Protein AF-A0A662Q078-F1 (afdb_monomer_lite)

Sequence (50 aa):
MNDIRAKYRFVVELDIDSANRLAEMAKKRGVSKSAMVRFLVNEYYERKFK

pLDDT: mean 88.84, std 14.3, range [43.75, 98.56]

Structure (mmCIF, N/CA/C/O backbone):
data_AF-A0A662Q078-F1
#
_entry.id   AF-A0A662Q078-F1
#
loop_
_atom_site.group_PDB
_atom_site.id
_atom_site.type_symbol
_atom_site.label_atom_id
_atom_site.label_alt_id
_atom_site.label_comp_id
_atom_site.label_asym_id
_atom_site.label_entity_id
_atom_site.label_seq_id
_atom_site.pdbx_PDB_ins_code
_atom_site.Cartn_x
_atom_site.Cartn_y
_atom_site.Cartn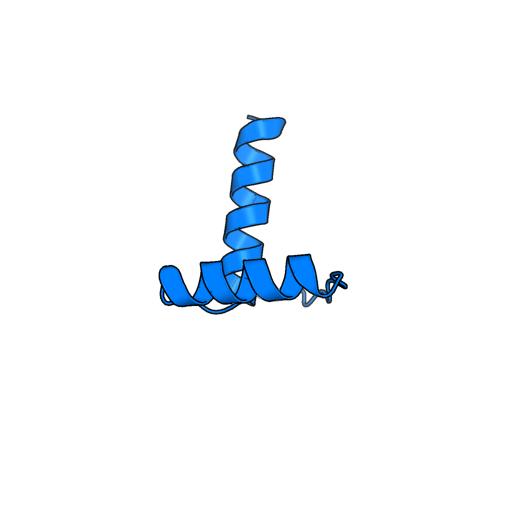_z
_atom_site.occupancy
_atom_site.B_iso_or_equiv
_atom_site.auth_seq_id
_atom_site.auth_comp_id
_atom_site.auth_asym_id
_atom_site.auth_atom_id
_atom_site.pdbx_PDB_model_num
ATOM 1 N N . MET A 1 1 ? -20.544 -24.258 12.056 1.00 43.75 1 MET A N 1
ATOM 2 C CA . MET A 1 1 ? -20.575 -23.500 10.788 1.00 43.75 1 MET A CA 1
ATOM 3 C C . MET A 1 1 ? -19.127 -23.214 10.416 1.00 43.75 1 MET A C 1
ATOM 5 O O . MET A 1 1 ? -18.498 -22.405 11.083 1.00 43.75 1 MET A O 1
ATOM 9 N N . ASN A 1 2 ? -18.548 -23.969 9.480 1.00 50.09 2 ASN A N 1
ATOM 10 C CA . ASN A 1 2 ? -17.182 -23.710 9.018 1.00 50.09 2 ASN A CA 1
ATOM 11 C C . ASN A 1 2 ? -17.251 -22.579 7.993 1.00 50.09 2 ASN A C 1
ATOM 13 O O . ASN A 1 2 ? -17.648 -22.815 6.855 1.00 50.09 2 ASN A O 1
ATOM 17 N N . ASP A 1 3 ? -16.908 -21.359 8.404 1.00 54.09 3 ASP A N 1
ATOM 18 C CA . ASP A 1 3 ? -16.730 -20.246 7.473 1.00 54.09 3 ASP A CA 1
ATOM 19 C C . ASP A 1 3 ? -15.574 -20.583 6.528 1.00 54.09 3 ASP A C 1
ATOM 21 O O . ASP A 1 3 ? -14.395 -20.526 6.897 1.00 54.09 3 ASP A O 1
ATOM 25 N N . ILE A 1 4 ? -15.902 -20.949 5.289 1.00 58.22 4 ILE A N 1
ATOM 26 C CA . ILE A 1 4 ? -14.922 -21.050 4.212 1.00 58.22 4 ILE A CA 1
ATOM 27 C C . ILE A 1 4 ? -14.473 -19.619 3.906 1.00 58.22 4 ILE A C 1
ATOM 29 O O . ILE A 1 4 ? -15.060 -18.913 3.089 1.00 58.22 4 ILE A O 1
ATOM 33 N N . ARG A 1 5 ? -13.418 -19.157 4.585 1.00 61.84 5 ARG A N 1
ATOM 34 C CA . ARG A 1 5 ? -12.734 -17.909 4.233 1.00 61.84 5 ARG A CA 1
ATOM 35 C C . ARG A 1 5 ? -12.010 -18.112 2.907 1.00 61.84 5 ARG A C 1
ATOM 37 O O . ARG A 1 5 ? -10.848 -18.519 2.886 1.00 61.84 5 ARG A O 1
ATOM 44 N N . ALA A 1 6 ? -12.690 -17.820 1.804 1.00 62.78 6 ALA A N 1
ATOM 45 C CA . ALA A 1 6 ? -12.063 -17.750 0.493 1.00 62.78 6 ALA A CA 1
ATOM 46 C C . ALA A 1 6 ? -10.968 -16.669 0.521 1.00 62.78 6 ALA A C 1
ATOM 48 O O . ALA A 1 6 ? -11.242 -15.474 0.640 1.00 62.78 6 ALA A O 1
ATOM 49 N N . LYS A 1 7 ? -9.702 -17.091 0.459 1.00 67.50 7 LYS A N 1
ATOM 50 C CA . LYS A 1 7 ? -8.567 -16.184 0.271 1.00 67.50 7 LYS A CA 1
ATOM 51 C C . LYS A 1 7 ? -8.309 -16.056 -1.224 1.00 67.50 7 LYS A C 1
ATOM 53 O O . LYS A 1 7 ? -7.676 -16.924 -1.816 1.00 67.50 7 LYS A O 1
ATOM 58 N N . TYR A 1 8 ? -8.769 -14.963 -1.819 1.00 72.75 8 TYR A N 1
ATOM 59 C CA . TYR A 1 8 ? -8.386 -14.612 -3.182 1.00 72.75 8 TYR A CA 1
ATOM 60 C C . TYR A 1 8 ? -6.948 -14.084 -3.188 1.00 72.75 8 TYR A C 1
ATOM 62 O O . TYR A 1 8 ? -6.590 -13.207 -2.397 1.00 72.75 8 TYR A O 1
ATOM 70 N N . ARG A 1 9 ? -6.109 -14.643 -4.064 1.00 80.81 9 ARG A N 1
ATOM 71 C CA . ARG A 1 9 ? -4.745 -14.169 -4.309 1.00 80.81 9 ARG A CA 1
ATOM 72 C C . ARG A 1 9 ? -4.734 -13.447 -5.646 1.00 80.81 9 ARG A C 1
ATOM 74 O O . ARG A 1 9 ? -5.037 -14.052 -6.665 1.00 80.81 9 ARG A O 1
ATOM 81 N N . PHE A 1 10 ? -4.362 -12.178 -5.626 1.00 81.00 10 PHE A N 1
ATOM 82 C CA . PHE A 1 10 ? -4.125 -11.387 -6.825 1.00 81.00 10 PHE A CA 1
ATOM 83 C C . PHE A 1 10 ? -2.650 -10.990 -6.884 1.00 81.00 10 PHE A C 1
ATOM 85 O O . PHE A 1 10 ? -1.988 -10.842 -5.850 1.00 81.00 10 PHE A O 1
ATOM 92 N N . VAL A 1 11 ? -2.137 -10.861 -8.103 1.00 86.94 11 VAL A N 1
ATOM 93 C CA . VAL A 1 11 ? -0.814 -10.309 -8.392 1.00 86.94 11 VAL A CA 1
ATOM 94 C C . VAL A 1 11 ? -1.035 -8.897 -8.915 1.00 86.94 11 VAL A C 1
ATOM 96 O O . VAL A 1 11 ? -1.934 -8.677 -9.720 1.00 86.94 11 VAL A O 1
ATOM 99 N N . VAL A 1 12 ? -0.250 -7.947 -8.414 1.00 85.94 12 VAL A N 1
ATOM 100 C CA . VAL A 1 12 ? -0.248 -6.568 -8.904 1.00 85.94 12 VAL A CA 1
ATOM 101 C C . VAL A 1 12 ? 1.127 -6.311 -9.485 1.00 85.94 12 VAL A C 1
ATOM 103 O O . VAL A 1 12 ? 2.129 -6.489 -8.789 1.00 85.94 12 VAL A O 1
ATOM 106 N N . GLU A 1 13 ? 1.160 -5.909 -10.747 1.00 94.06 13 GLU A N 1
ATOM 107 C CA . GLU A 1 13 ? 2.373 -5.424 -11.389 1.00 94.06 13 GLU A CA 1
ATOM 108 C C . GLU A 1 13 ? 2.532 -3.938 -11.080 1.00 94.06 13 GLU A C 1
ATOM 110 O O . GLU A 1 13 ? 1.585 -3.159 -11.183 1.00 94.06 13 GLU A O 1
ATOM 115 N N . LEU A 1 14 ? 3.731 -3.566 -10.644 1.00 94.69 14 LEU A N 1
ATOM 116 C CA . LEU A 1 14 ? 4.107 -2.196 -10.333 1.00 94.69 14 LEU A CA 1
ATOM 117 C C . LEU A 1 14 ? 5.382 -1.874 -11.099 1.00 94.69 14 LEU A C 1
ATOM 119 O O . LEU A 1 14 ? 6.258 -2.731 -11.232 1.00 94.69 14 LEU A O 1
ATOM 123 N N . ASP A 1 15 ? 5.503 -0.627 -11.541 1.00 97.94 15 ASP A N 1
ATOM 124 C CA . ASP A 1 15 ? 6.792 -0.101 -11.966 1.00 97.94 15 ASP A CA 1
ATOM 125 C C . ASP A 1 15 ? 7.790 -0.104 -10.793 1.00 97.94 15 ASP A C 1
ATOM 127 O O . ASP A 1 15 ? 7.423 -0.227 -9.615 1.00 97.94 15 ASP A O 1
ATOM 131 N N . ILE A 1 16 ? 9.077 0.010 -11.123 1.00 97.44 16 ILE A N 1
ATOM 132 C CA . ILE A 1 16 ? 10.155 -0.162 -10.148 1.00 97.44 16 ILE A CA 1
ATOM 133 C C . ILE A 1 16 ? 10.109 0.891 -9.031 1.00 97.44 16 ILE A C 1
ATOM 135 O O . ILE A 1 16 ? 10.362 0.564 -7.870 1.00 97.44 16 ILE A O 1
ATOM 139 N N . ASP A 1 17 ? 9.708 2.124 -9.343 1.00 98.19 17 ASP A N 1
ATOM 140 C CA . ASP A 1 17 ? 9.651 3.220 -8.377 1.00 98.19 17 ASP A CA 1
ATOM 141 C C . ASP A 1 17 ? 8.486 3.021 -7.409 1.00 98.19 17 ASP A C 1
ATOM 143 O O . ASP A 1 17 ? 8.649 3.133 -6.189 1.00 98.19 17 ASP A O 1
ATOM 147 N N . SER A 1 18 ? 7.316 2.652 -7.931 1.00 97.69 18 SER A N 1
ATOM 148 C CA . SER A 1 18 ? 6.147 2.296 -7.127 1.00 97.69 18 SER A CA 1
ATOM 149 C C . SER A 1 18 ? 6.425 1.093 -6.221 1.00 97.69 18 SER A C 1
ATOM 151 O O . SER A 1 18 ? 6.056 1.105 -5.042 1.00 97.69 18 SER A O 1
ATOM 153 N N . ALA A 1 19 ? 7.121 0.071 -6.729 1.00 96.62 19 ALA A N 1
ATOM 154 C CA . ALA A 1 19 ? 7.511 -1.098 -5.944 1.00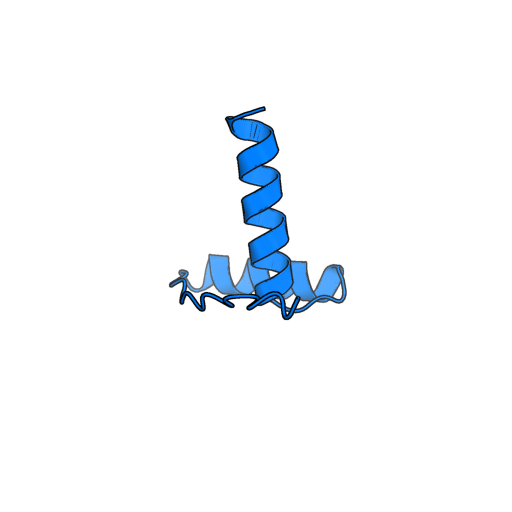 96.62 19 ALA A CA 1
ATOM 155 C C . ALA A 1 19 ? 8.488 -0.739 -4.808 1.00 96.62 19 ALA A C 1
ATOM 157 O O . ALA A 1 19 ? 8.323 -1.222 -3.681 1.00 96.62 19 ALA A O 1
ATOM 158 N N . ASN A 1 20 ? 9.463 0.135 -5.078 1.00 98.19 20 ASN A N 1
ATOM 159 C CA . ASN A 1 20 ? 10.418 0.622 -4.081 1.00 98.19 20 ASN A CA 1
ATOM 160 C C . ASN A 1 20 ? 9.719 1.434 -2.986 1.00 98.19 20 ASN A C 1
ATOM 162 O O . ASN A 1 20 ? 9.871 1.130 -1.801 1.00 98.19 20 ASN A O 1
ATOM 166 N N . ARG A 1 21 ? 8.861 2.387 -3.367 1.00 98.06 21 ARG A N 1
ATOM 167 C CA . ARG A 1 21 ? 8.069 3.181 -2.412 1.00 98.06 21 ARG A CA 1
ATOM 168 C C . ARG A 1 21 ? 7.184 2.296 -1.539 1.00 98.06 21 ARG A C 1
ATOM 170 O O . ARG A 1 21 ? 7.152 2.466 -0.322 1.00 98.06 21 ARG A O 1
ATOM 177 N N . LEU A 1 22 ? 6.508 1.303 -2.125 1.00 97.69 22 LEU A N 1
ATOM 178 C CA . LEU A 1 22 ? 5.706 0.341 -1.365 1.00 97.69 22 LEU A CA 1
ATOM 179 C C . LEU A 1 22 ? 6.558 -0.416 -0.335 1.00 97.69 22 LEU A C 1
ATOM 181 O O . LEU A 1 22 ? 6.122 -0.611 0.802 1.00 97.69 22 LEU A O 1
ATOM 185 N N . ALA A 1 23 ? 7.762 -0.849 -0.721 1.00 97.56 23 ALA A N 1
ATOM 186 C CA . ALA A 1 23 ? 8.679 -1.547 0.173 1.00 97.56 23 ALA A CA 1
ATOM 187 C C . ALA A 1 23 ? 9.134 -0.657 1.341 1.00 97.56 23 ALA A C 1
ATOM 189 O O . ALA A 1 23 ? 9.135 -1.114 2.487 1.00 97.56 23 ALA A O 1
ATOM 190 N N . GLU A 1 24 ? 9.452 0.611 1.081 1.00 98.56 24 GLU A N 1
ATOM 191 C CA . GLU A 1 24 ? 9.809 1.588 2.114 1.00 98.56 24 GLU A CA 1
ATOM 192 C C . GLU A 1 24 ? 8.650 1.861 3.079 1.00 98.56 24 GLU A C 1
ATOM 194 O O . GLU A 1 24 ? 8.840 1.827 4.297 1.00 98.56 24 GLU A O 1
ATOM 199 N N . MET A 1 25 ? 7.433 2.064 2.560 1.00 98.19 25 MET A N 1
ATOM 200 C CA . MET A 1 25 ? 6.234 2.268 3.382 1.00 98.19 25 MET A CA 1
ATOM 201 C C . MET A 1 25 ? 5.954 1.060 4.278 1.00 98.19 25 MET A C 1
ATOM 203 O O . MET A 1 25 ? 5.692 1.218 5.474 1.00 98.19 25 MET A O 1
ATOM 207 N N . ALA A 1 26 ? 6.048 -0.146 3.712 1.00 98.31 26 ALA A N 1
ATOM 208 C CA . ALA A 1 26 ? 5.866 -1.394 4.442 1.00 98.31 26 ALA A CA 1
ATOM 209 C C . ALA A 1 26 ? 6.908 -1.541 5.562 1.00 98.31 26 ALA A C 1
ATOM 211 O O . ALA A 1 26 ? 6.544 -1.815 6.708 1.00 98.31 26 ALA A O 1
ATOM 212 N N . LYS A 1 27 ? 8.186 -1.263 5.261 1.00 98.44 27 LYS A N 1
ATOM 213 C CA . LYS A 1 27 ? 9.282 -1.277 6.240 1.00 98.44 27 LYS A CA 1
ATOM 214 C C . LYS A 1 27 ? 9.049 -0.268 7.364 1.00 98.44 27 LYS A C 1
ATOM 216 O O . LYS A 1 27 ? 9.137 -0.639 8.529 1.00 98.44 27 LYS A O 1
ATOM 221 N N . LYS A 1 28 ? 8.707 0.982 7.033 1.00 98.38 28 LYS A N 1
ATOM 222 C CA . LYS A 1 28 ? 8.471 2.056 8.013 1.00 98.38 28 LYS A CA 1
ATOM 223 C C . LYS A 1 28 ? 7.322 1.735 8.973 1.00 98.38 28 LYS A C 1
ATOM 225 O O . LYS A 1 28 ? 7.378 2.124 10.133 1.00 98.38 28 LYS A O 1
ATOM 230 N N . ARG A 1 29 ? 6.292 1.027 8.500 1.00 97.50 29 ARG A N 1
ATOM 231 C CA . ARG A 1 29 ? 5.152 0.584 9.320 1.00 97.50 29 ARG A CA 1
ATOM 232 C C . ARG A 1 29 ? 5.355 -0.777 9.995 1.00 97.50 29 ARG A C 1
ATOM 234 O O . ARG A 1 29 ? 4.493 -1.179 10.766 1.00 97.50 29 ARG A O 1
ATOM 241 N N . GLY A 1 30 ? 6.445 -1.494 9.711 1.00 98.25 30 GLY A N 1
ATOM 242 C CA . GLY A 1 30 ? 6.687 -2.831 10.264 1.00 98.25 30 GLY A CA 1
ATOM 243 C C . GLY A 1 30 ? 5.699 -3.895 9.768 1.00 98.25 30 GLY A C 1
ATOM 244 O O . GLY A 1 30 ? 5.378 -4.825 10.503 1.00 98.25 30 GLY A O 1
ATOM 245 N N . VAL A 1 31 ? 5.190 -3.766 8.538 1.00 97.75 31 VAL A N 1
ATOM 246 C CA . VAL A 1 31 ? 4.207 -4.693 7.945 1.00 97.75 31 VAL A CA 1
ATOM 247 C C . VAL A 1 31 ? 4.723 -5.312 6.647 1.00 97.75 31 VAL A C 1
ATOM 249 O O . VAL A 1 31 ? 5.685 -4.841 6.044 1.00 97.75 31 VAL A O 1
ATOM 252 N N . SER A 1 32 ? 4.072 -6.376 6.171 1.00 96.81 32 SER A N 1
ATOM 253 C CA . SER A 1 32 ? 4.401 -6.961 4.867 1.00 96.81 32 SER A CA 1
ATOM 254 C C . SER A 1 32 ? 3.952 -6.063 3.707 1.00 96.81 32 SER A C 1
ATOM 256 O O . SER A 1 32 ? 2.972 -5.323 3.817 1.00 96.81 32 SER A O 1
ATOM 258 N N . LYS A 1 33 ? 4.604 -6.190 2.542 1.00 95.25 33 LYS A N 1
ATOM 259 C CA . LYS A 1 33 ? 4.200 -5.478 1.312 1.00 95.25 33 LYS A CA 1
ATOM 260 C C . LYS A 1 33 ? 2.733 -5.737 0.947 1.00 95.25 33 LYS A C 1
ATOM 262 O O . LYS A 1 33 ? 2.011 -4.809 0.609 1.00 95.25 33 LYS A O 1
ATOM 267 N N . SER A 1 34 ? 2.255 -6.974 1.100 1.00 93.56 34 SER A N 1
ATOM 268 C CA . SER A 1 34 ? 0.853 -7.330 0.837 1.00 93.56 34 SER A CA 1
ATOM 269 C C . SER A 1 34 ? -0.129 -6.724 1.844 1.00 93.56 34 SER A C 1
ATOM 271 O O . SER A 1 34 ? -1.243 -6.359 1.473 1.00 93.56 34 SER A O 1
ATOM 273 N N . ALA A 1 35 ? 0.257 -6.592 3.117 1.00 94.50 35 ALA A N 1
ATOM 274 C CA . ALA A 1 35 ? -0.535 -5.849 4.093 1.00 94.50 35 ALA A CA 1
ATOM 275 C C . ALA A 1 35 ? -0.577 -4.356 3.744 1.00 94.50 35 ALA A C 1
ATOM 277 O O . ALA A 1 35 ? -1.650 -3.763 3.777 1.00 94.50 35 ALA A O 1
ATOM 278 N N . MET A 1 36 ? 0.554 -3.780 3.327 1.00 96.88 36 MET A N 1
ATOM 279 C CA . MET A 1 36 ? 0.627 -2.382 2.905 1.00 96.88 36 MET A CA 1
ATOM 280 C C . MET A 1 36 ? -0.275 -2.090 1.697 1.00 96.88 36 MET A C 1
ATOM 282 O O . MET A 1 36 ? -1.023 -1.120 1.733 1.00 96.88 36 MET A O 1
ATOM 286 N N . VAL A 1 37 ? -0.295 -2.966 0.683 1.00 94.88 37 VAL A N 1
ATOM 287 C CA . VAL A 1 37 ? -1.235 -2.855 -0.452 1.00 94.88 37 VAL A CA 1
ATOM 288 C C . VAL A 1 37 ? -2.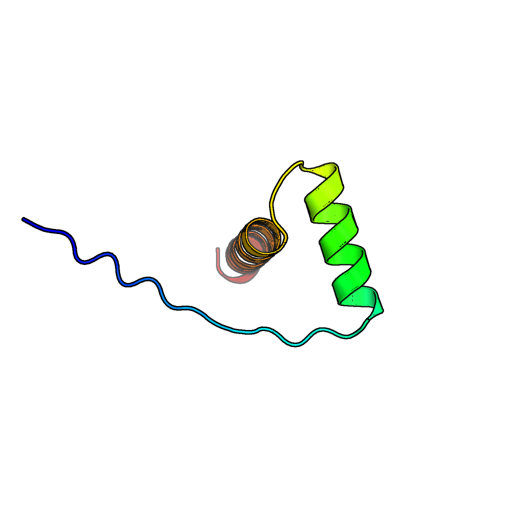685 -2.831 0.032 1.00 94.88 37 VAL A C 1
ATOM 290 O O . VAL A 1 37 ? -3.452 -1.975 -0.394 1.00 94.88 37 VAL A O 1
ATOM 293 N N . ARG A 1 38 ? -3.067 -3.717 0.962 1.00 93.00 38 ARG A N 1
ATOM 294 C CA . ARG A 1 38 ? -4.430 -3.720 1.523 1.00 93.00 38 ARG A CA 1
ATOM 295 C C . ARG A 1 38 ? -4.779 -2.414 2.229 1.00 93.00 38 ARG A C 1
ATOM 297 O O . ARG A 1 38 ? -5.881 -1.914 2.034 1.00 93.00 38 ARG A O 1
ATOM 304 N N . PHE A 1 39 ? -3.855 -1.852 3.009 1.00 94.94 39 PHE A N 1
ATOM 305 C CA . PHE A 1 39 ? -4.071 -0.548 3.639 1.00 94.94 39 PHE 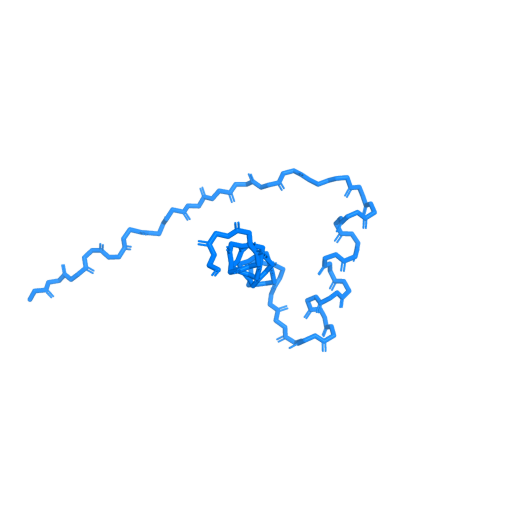A CA 1
ATOM 306 C C . PHE A 1 39 ? -4.323 0.545 2.599 1.00 94.94 39 PHE A C 1
ATOM 308 O O . PHE A 1 39 ? -5.285 1.289 2.740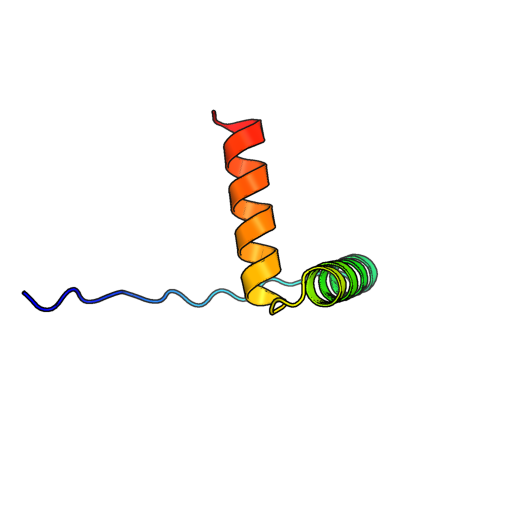 1.00 94.94 39 PHE A O 1
ATOM 315 N N . LEU A 1 40 ? -3.504 0.608 1.547 1.00 95.06 40 LEU A N 1
ATOM 316 C CA . LEU A 1 40 ? -3.627 1.628 0.502 1.00 95.06 40 LEU A CA 1
ATOM 317 C C . LEU A 1 40 ? -4.934 1.504 -0.287 1.00 95.06 40 LEU A C 1
ATOM 319 O O . LEU A 1 40 ? -5.570 2.512 -0.578 1.00 95.06 40 LEU A O 1
ATOM 323 N N . VAL A 1 41 ? -5.356 0.277 -0.604 1.00 93.50 41 VAL A N 1
ATOM 324 C CA . VAL A 1 41 ? -6.633 0.028 -1.290 1.00 93.50 41 VAL A CA 1
ATOM 325 C C . VAL A 1 41 ? -7.813 0.474 -0.425 1.00 93.50 41 VAL A C 1
ATOM 327 O O . VAL A 1 41 ? -8.706 1.156 -0.924 1.00 93.50 41 VAL A O 1
ATOM 330 N N . ASN A 1 42 ? -7.803 0.141 0.869 1.00 93.62 42 ASN A N 1
ATOM 331 C CA . ASN A 1 42 ? -8.862 0.557 1.787 1.00 93.62 42 ASN A CA 1
ATOM 332 C C . ASN A 1 42 ? -8.896 2.082 1.958 1.00 93.62 42 ASN A C 1
ATOM 334 O O . ASN A 1 42 ? -9.965 2.673 1.864 1.00 93.62 42 ASN A O 1
ATOM 338 N N . GLU A 1 43 ? -7.736 2.721 2.137 1.00 95.62 43 GLU A N 1
ATOM 339 C CA . GLU A 1 43 ? -7.632 4.181 2.261 1.00 95.62 43 GLU A CA 1
ATOM 340 C C . GLU A 1 43 ? -8.143 4.887 0.996 1.00 95.62 43 GLU A C 1
ATOM 342 O O . GLU A 1 43 ? -8.882 5.868 1.077 1.00 95.62 43 GLU A O 1
ATOM 347 N N . TYR A 1 44 ? -7.794 4.375 -0.189 1.00 95.75 44 TYR A N 1
ATOM 348 C CA . TYR A 1 44 ? -8.324 4.892 -1.449 1.00 95.75 44 TY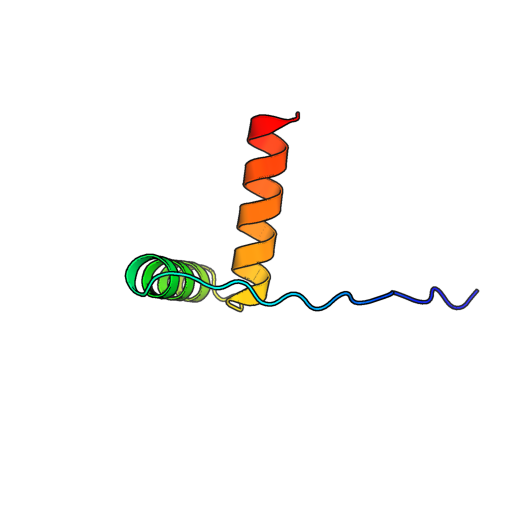R A CA 1
ATOM 349 C C . TYR A 1 44 ? -9.847 4.766 -1.505 1.00 95.75 44 TYR A C 1
ATOM 351 O O . TYR A 1 44 ? -10.522 5.729 -1.866 1.00 95.75 44 TYR A O 1
ATOM 359 N N . TYR A 1 45 ? -10.388 3.603 -1.128 1.00 95.00 45 TYR A N 1
ATOM 360 C CA . TYR A 1 45 ? -11.827 3.371 -1.151 1.00 95.00 45 TYR A CA 1
ATOM 361 C C . TYR A 1 45 ? -12.570 4.331 -0.215 1.00 95.00 45 TYR A C 1
ATOM 363 O O . TYR A 1 45 ? -13.533 4.974 -0.628 1.00 95.00 45 TYR A O 1
ATOM 371 N N . GLU A 1 46 ? -12.088 4.481 1.020 1.00 95.75 46 GLU A N 1
ATOM 372 C CA . GLU A 1 46 ? -12.661 5.400 2.006 1.00 95.75 46 GLU A CA 1
ATOM 373 C C . GLU A 1 46 ? -12.621 6.854 1.542 1.00 95.75 46 GLU A C 1
ATOM 375 O O . GLU A 1 46 ? -13.566 7.585 1.785 1.00 95.75 46 GLU A O 1
ATOM 380 N N . ARG A 1 47 ? -11.573 7.278 0.830 1.00 95.50 47 ARG A N 1
ATOM 381 C CA . ARG A 1 47 ? -11.461 8.657 0.328 1.00 95.50 47 ARG A CA 1
ATOM 382 C C . ARG A 1 47 ? -12.279 8.940 -0.931 1.00 95.50 47 ARG A C 1
ATOM 384 O O . ARG A 1 47 ? -12.438 10.105 -1.289 1.00 95.50 47 ARG A O 1
ATOM 391 N N . LYS A 1 48 ? -12.662 7.905 -1.682 1.00 95.62 48 LYS A N 1
ATOM 392 C CA . LYS A 1 48 ? -13.299 8.051 -3.001 1.00 95.62 48 LYS A CA 1
ATOM 393 C C . LYS A 1 48 ? -14.779 7.711 -3.010 1.00 95.62 48 LYS A C 1
ATOM 395 O O . LYS A 1 48 ? -15.487 8.238 -3.862 1.00 95.62 48 LYS A O 1
ATOM 400 N N . PHE A 1 49 ? -15.223 6.838 -2.112 1.00 90.94 49 PHE A N 1
ATOM 401 C CA . PHE A 1 49 ? -16.578 6.284 -2.139 1.00 90.94 49 PHE A CA 1
ATOM 402 C C . PHE A 1 49 ? -17.332 6.418 -0.811 1.00 90.94 49 PHE A C 1
ATOM 404 O O . PHE A 1 49 ? -18.495 6.021 -0.749 1.00 90.94 49 PHE A O 1
ATOM 411 N N . LYS A 1 50 ? -16.699 6.945 0.240 1.00 76.69 50 LYS A N 1
ATOM 412 C CA . LYS A 1 50 ? -17.349 7.347 1.492 1.00 76.69 50 LYS A CA 1
ATOM 413 C C . LYS A 1 50 ? -17.146 8.840 1.710 1.00 76.69 50 LYS A C 1
ATOM 415 O O . LYS A 1 50 ? -18.042 9.429 2.345 1.00 76.69 50 LYS A O 1
#

Radius of gyration: 13.59 Å; chains: 1; bounding box: 31×32×23 Å

Foldseek 3Di:
DPPPPDDDDDDDDDDPVVVVVLVVVCVVVVHDSVVSVVVVVVVVCVVPPD

Secondary structure (DSSP, 8-state):
---------------HHHHHHHHHHHHHHT--HHHHHHHHHHHHHHHHH-